Protein AF-A0A1B7W3S8-F1 (afdb_monomer_lite)

Structure (mmCIF, N/CA/C/O backbone):
data_AF-A0A1B7W3S8-F1
#
_entry.id   AF-A0A1B7W3S8-F1
#
loop_
_atom_site.group_PDB
_atom_site.id
_atom_site.type_symbol
_atom_site.label_atom_id
_atom_site.label_alt_id
_atom_site.label_comp_id
_atom_site.label_asym_id
_atom_site.label_entity_id
_atom_site.label_seq_id
_atom_site.pdbx_PDB_ins_code
_atom_site.Cartn_x
_atom_site.Cartn_y
_atom_site.Cartn_z
_atom_site.occupancy
_atom_site.B_iso_or_equiv
_atom_site.auth_seq_id
_atom_site.auth_comp_id
_atom_site.auth_asym_id
_atom_site.auth_atom_id
_atom_site.pdbx_PDB_model_num
ATOM 1 N N . SER A 1 1 ? -14.081 -6.835 17.706 1.00 67.56 1 SER A N 1
ATOM 2 C CA . SER A 1 1 ? -14.826 -6.064 16.689 1.00 67.56 1 SER A CA 1
ATOM 3 C C . SER A 1 1 ? -14.490 -4.587 16.829 1.00 67.56 1 SER A C 1
ATOM 5 O O . SER A 1 1 ? -14.473 -4.108 17.957 1.00 67.56 1 SER A O 1
ATOM 7 N N . ILE A 1 2 ? -14.240 -3.865 15.727 1.00 77.44 2 ILE A N 1
ATOM 8 C CA . ILE A 1 2 ? -13.979 -2.405 15.744 1.00 77.44 2 ILE A CA 1
ATOM 9 C C . ILE A 1 2 ? -15.196 -1.626 16.268 1.00 77.44 2 ILE A C 1
ATOM 11 O O . ILE A 1 2 ? -15.044 -0.571 16.867 1.00 77.44 2 ILE A O 1
ATOM 15 N N . THR A 1 3 ? -16.397 -2.198 16.156 1.00 80.88 3 THR A N 1
ATOM 16 C CA . THR A 1 3 ? -17.640 -1.613 16.683 1.00 80.88 3 THR A CA 1
ATOM 17 C C . THR A 1 3 ? -17.686 -1.497 18.213 1.00 80.88 3 THR A 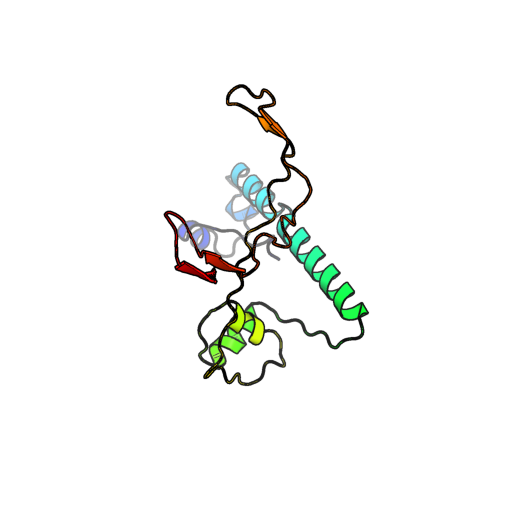C 1
ATOM 19 O O . THR A 1 3 ? -18.636 -0.930 18.740 1.00 80.88 3 THR A O 1
ATOM 22 N N . ASN A 1 4 ? -16.696 -2.041 18.933 1.00 83.75 4 ASN A N 1
ATOM 23 C CA . ASN A 1 4 ? -16.564 -1.939 20.392 1.00 83.75 4 ASN A CA 1
ATOM 24 C C . ASN A 1 4 ? -15.326 -1.128 20.823 1.00 83.75 4 ASN A C 1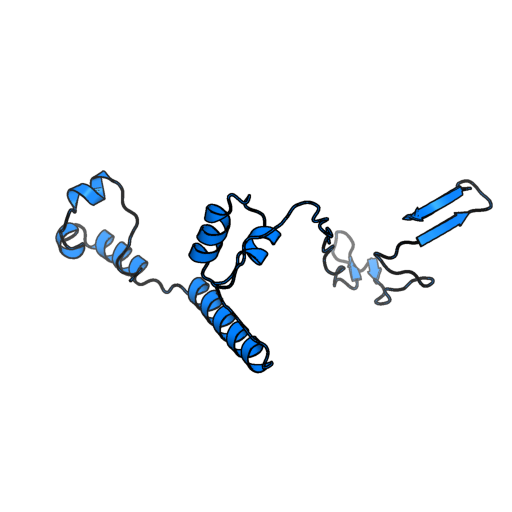
ATOM 26 O O . ASN A 1 4 ? -14.871 -1.232 21.959 1.00 83.75 4 ASN A O 1
ATOM 30 N N . LEU A 1 5 ? -14.735 -0.362 19.904 1.00 86.19 5 LEU A N 1
ATOM 31 C CA . LEU A 1 5 ? -13.566 0.471 20.162 1.00 86.19 5 LEU A CA 1
ATOM 32 C C . LEU A 1 5 ? -13.909 1.926 19.844 1.00 86.19 5 LEU A C 1
ATOM 34 O O . LEU A 1 5 ? -14.531 2.225 18.828 1.00 86.19 5 LEU A O 1
ATOM 38 N N . THR A 1 6 ? -13.488 2.840 20.712 1.00 87.25 6 THR A N 1
ATOM 39 C CA . THR A 1 6 ? -13.609 4.282 20.491 1.00 87.25 6 THR A CA 1
ATOM 40 C C . THR A 1 6 ? -12.403 4.986 21.085 1.00 87.25 6 THR A C 1
ATOM 42 O O . THR A 1 6 ? -11.814 4.516 22.057 1.00 87.25 6 THR A O 1
ATOM 45 N N . LEU A 1 7 ? -12.052 6.138 20.520 1.00 89.19 7 LEU A N 1
ATOM 46 C CA . LEU A 1 7 ? -11.098 7.039 21.149 1.00 89.19 7 LEU A CA 1
ATOM 47 C C . LEU A 1 7 ? -11.759 7.706 22.357 1.00 89.19 7 LEU A C 1
ATOM 49 O O . LEU A 1 7 ? -12.943 8.053 22.327 1.00 89.19 7 LEU A O 1
ATOM 53 N N . SER A 1 8 ? -10.987 7.892 23.420 1.00 91.75 8 SER A N 1
ATOM 54 C CA . SER A 1 8 ? -11.430 8.588 24.623 1.00 91.75 8 SER A CA 1
ATOM 55 C C . SER A 1 8 ? -10.268 9.323 25.269 1.00 91.75 8 SER A C 1
ATOM 57 O O . SER A 1 8 ? -9.129 8.869 25.192 1.00 91.75 8 SER A O 1
ATOM 59 N N . CYS A 1 9 ? -10.572 10.423 25.957 1.00 95.12 9 CYS A N 1
ATOM 60 C CA . CYS A 1 9 ? -9.602 11.088 26.815 1.00 95.12 9 CYS A CA 1
ATOM 61 C C . CYS A 1 9 ? -9.183 10.165 27.973 1.00 95.12 9 CYS A C 1
ATOM 63 O O . CYS A 1 9 ? -10.005 9.380 28.447 1.00 95.12 9 CYS A O 1
ATOM 65 N N . GLU A 1 10 ? -7.954 10.294 28.477 1.00 96.56 10 GLU A N 1
ATOM 66 C CA . GLU A 1 10 ? -7.458 9.478 29.598 1.00 96.56 10 GLU A CA 1
ATOM 67 C C . GLU A 1 10 ? -8.406 9.540 30.807 1.00 96.56 10 GLU A C 1
ATOM 69 O O . GLU A 1 10 ? -8.926 8.521 31.254 1.00 96.56 10 GLU A O 1
ATOM 74 N N . LYS A 1 11 ? -8.756 10.756 31.251 1.00 96.81 11 LYS A N 1
ATOM 75 C CA . LYS A 1 11 ? -9.692 10.989 32.367 1.00 96.81 11 LYS A CA 1
ATOM 76 C C . LYS A 1 11 ? -11.037 10.281 32.163 1.00 96.81 11 LYS A C 1
ATOM 78 O O . LYS A 1 11 ? -11.647 9.820 33.123 1.00 96.81 11 LYS A O 1
ATOM 83 N N . CYS A 1 12 ? -11.516 10.228 30.923 1.00 93.50 12 CYS A N 1
ATOM 84 C CA . CYS A 1 12 ? -12.787 9.629 30.538 1.00 93.50 12 CYS A CA 1
ATOM 85 C C . CYS A 1 12 ? -12.702 8.101 30.618 1.00 93.50 12 CYS A C 1
ATOM 87 O O . CYS A 1 12 ? -13.594 7.467 31.180 1.00 93.50 12 CYS A O 1
ATOM 89 N N . ASN A 1 13 ? -11.615 7.534 30.086 1.00 94.56 13 ASN A N 1
ATOM 90 C CA . ASN A 1 13 ? -11.356 6.101 30.092 1.00 94.56 13 ASN A CA 1
ATOM 91 C C . ASN A 1 13 ? -11.219 5.573 31.525 1.00 94.56 13 ASN A C 1
ATOM 93 O O . ASN A 1 13 ? -11.895 4.618 31.900 1.00 94.56 13 ASN A O 1
ATOM 97 N N . THR A 1 14 ? -10.436 6.264 32.360 1.00 95.44 14 THR A N 1
ATOM 98 C CA . THR A 1 14 ? -10.232 5.902 33.768 1.00 95.44 14 THR A CA 1
ATOM 99 C C . THR A 1 14 ? -11.524 6.014 34.579 1.00 95.44 14 THR A C 1
ATOM 101 O O . THR A 1 14 ? -11.849 5.110 35.342 1.00 95.44 14 THR A O 1
ATOM 104 N N . LYS A 1 15 ? -12.320 7.080 34.386 1.00 94.19 15 LYS A N 1
ATOM 105 C CA . LYS A 1 15 ? -13.613 7.251 35.081 1.00 94.19 15 LYS A CA 1
ATOM 106 C C . LYS A 1 15 ? -14.664 6.218 34.675 1.00 94.19 15 LYS A C 1
ATOM 108 O O . LYS A 1 15 ? -15.462 5.808 35.517 1.00 94.19 15 LYS A O 1
ATOM 113 N N . LYS A 1 16 ? -14.702 5.831 33.396 1.00 94.81 16 LYS A N 1
ATOM 114 C CA . LYS A 1 16 ? -15.581 4.757 32.919 1.00 94.81 16 LYS A CA 1
ATOM 115 C C . LYS A 1 16 ? -15.150 3.418 33.517 1.00 94.81 16 LYS A C 1
ATOM 117 O O . LYS A 1 16 ? -15.999 2.650 33.970 1.00 94.81 16 LYS A O 1
ATOM 122 N N . GLY A 1 17 ? -13.844 3.146 33.506 1.00 93.62 17 GLY A N 1
ATOM 123 C CA . GLY A 1 17 ? -13.282 1.866 33.914 1.00 93.62 17 GLY A CA 1
ATOM 124 C C . GLY A 1 17 ? -13.925 0.712 33.140 1.00 93.62 17 GLY A C 1
ATOM 125 O O . GLY A 1 17 ? -14.110 0.772 31.919 1.00 93.62 17 GLY A O 1
ATOM 126 N N . THR A 1 18 ? -14.331 -0.321 33.871 1.00 93.56 18 THR A N 1
ATOM 127 C CA . THR A 1 18 ? -14.954 -1.538 33.330 1.00 93.56 18 THR A CA 1
ATOM 128 C C . THR A 1 18 ? -16.462 -1.421 33.093 1.00 93.56 18 THR A C 1
ATOM 130 O O . THR A 1 18 ? -17.061 -2.358 32.575 1.00 93.56 18 THR A O 1
ATOM 133 N N . LYS A 1 19 ? -17.092 -0.285 33.427 1.00 93.31 19 LYS A N 1
ATOM 134 C CA . LYS A 1 19 ? -18.544 -0.098 33.261 1.00 93.31 19 LYS A CA 1
ATOM 135 C C . LYS A 1 19 ? -18.945 -0.084 31.789 1.00 93.31 19 LYS A C 1
ATOM 137 O O . LYS A 1 19 ? -18.190 0.420 30.950 1.00 93.31 19 LYS A O 1
ATOM 142 N N . ASP A 1 20 ? -20.146 -0.567 31.482 1.00 91.69 20 ASP A N 1
ATOM 143 C CA . ASP A 1 20 ? -20.723 -0.428 30.145 1.00 91.69 20 ASP A CA 1
ATOM 144 C C . ASP A 1 20 ? -20.948 1.055 29.799 1.00 91.69 20 ASP A C 1
ATOM 146 O O . ASP A 1 20 ? -21.175 1.897 30.673 1.00 91.69 20 ASP A O 1
ATOM 150 N N . ILE A 1 21 ? -20.864 1.402 28.512 1.00 91.38 21 ILE A N 1
ATOM 151 C CA . ILE A 1 21 ? -21.032 2.792 28.068 1.00 91.38 21 ILE A CA 1
ATOM 152 C C . ILE A 1 21 ? -22.451 3.315 28.331 1.00 91.38 21 ILE A C 1
ATOM 154 O O . ILE A 1 21 ? -22.608 4.499 28.633 1.00 91.38 21 ILE A O 1
ATOM 158 N N . LYS A 1 22 ? -23.470 2.445 28.268 1.00 92.19 22 LYS A N 1
ATOM 159 C CA . LYS A 1 22 ? -24.866 2.795 28.560 1.00 92.19 22 LYS A CA 1
ATOM 160 C C . LYS A 1 22 ? -25.055 3.118 30.037 1.00 92.19 22 LYS A C 1
ATOM 162 O O . LYS A 1 22 ? -25.744 4.081 30.362 1.00 92.19 22 LYS A O 1
ATOM 167 N N . ASP A 1 23 ? -24.384 2.373 30.913 1.00 93.44 23 ASP A N 1
ATOM 168 C CA . ASP A 1 23 ? -24.417 2.616 32.356 1.00 93.44 23 ASP A CA 1
ATOM 169 C C . ASP A 1 23 ? -23.626 3.872 32.731 1.00 93.44 23 ASP A C 1
ATOM 171 O O . ASP A 1 23 ? -24.074 4.684 33.543 1.00 93.44 23 ASP A O 1
ATOM 175 N N . PHE A 1 24 ? -22.465 4.076 32.103 1.00 93.38 24 PHE A N 1
ATOM 176 C CA . PHE A 1 24 ? -21.613 5.237 32.350 1.00 93.38 24 PHE A CA 1
ATOM 177 C C . PHE A 1 24 ? -22.262 6.558 31.907 1.00 93.38 24 PHE A C 1
ATOM 179 O O . PHE A 1 24 ? -22.135 7.566 32.602 1.00 93.38 24 PHE A O 1
ATOM 186 N N . LEU A 1 25 ? -22.984 6.557 30.781 1.00 93.31 25 LEU A N 1
ATOM 187 C CA . LEU A 1 25 ? -23.649 7.739 30.217 1.00 93.31 25 LEU A CA 1
ATOM 188 C C . LEU A 1 25 ? -25.162 7.771 30.467 1.00 93.31 25 LEU A C 1
ATOM 190 O O . LEU A 1 25 ? -25.879 8.502 29.789 1.00 93.31 25 LEU A O 1
ATOM 194 N N . LYS A 1 26 ? -25.666 7.052 31.476 1.00 92.75 26 LYS A N 1
ATOM 195 C CA . LYS A 1 26 ? -27.103 7.017 31.807 1.00 92.75 26 LYS A CA 1
ATOM 196 C C . LYS A 1 26 ? -27.721 8.408 32.030 1.00 92.75 26 LYS A C 1
ATOM 198 O O . LYS A 1 26 ? -28.900 8.607 31.764 1.00 92.75 26 LYS A O 1
ATOM 203 N N . LYS A 1 27 ? -26.922 9.368 32.513 1.00 92.25 27 LYS A N 1
ATOM 204 C CA . LYS A 1 27 ? -27.332 10.763 32.761 1.00 92.25 27 LYS A CA 1
ATOM 205 C C . LYS A 1 27 ? -27.147 11.698 31.554 1.00 92.25 27 LYS A C 1
ATOM 207 O O . LYS A 1 27 ? -27.561 12.847 31.629 1.00 92.25 27 LYS A O 1
ATOM 212 N N . ASP A 1 28 ? -26.528 11.229 30.470 1.00 91.75 28 ASP A N 1
ATOM 213 C CA . ASP A 1 28 ? -26.270 12.001 29.245 1.00 91.75 28 ASP A CA 1
ATOM 214 C C . ASP A 1 28 ? -26.609 11.156 27.995 1.00 91.75 28 ASP A C 1
ATOM 216 O O . ASP A 1 28 ? -25.720 10.652 27.292 1.00 91.75 28 ASP A O 1
ATOM 220 N N . PRO A 1 29 ? -27.913 10.956 27.720 1.00 92.38 29 PRO A N 1
ATOM 221 C CA . PRO A 1 29 ? -28.374 10.092 26.635 1.00 92.38 29 PRO A CA 1
ATOM 222 C C . PRO A 1 29 ? -27.997 10.626 25.245 1.00 92.38 29 PRO A C 1
ATOM 224 O O . PRO A 1 29 ? -27.728 9.837 24.341 1.00 92.38 29 PRO A O 1
ATOM 227 N N . SER A 1 30 ? -27.895 11.951 25.079 1.00 94.06 30 SER A N 1
ATOM 228 C CA . SER A 1 30 ? -27.492 12.574 23.809 1.00 94.06 30 SER A CA 1
ATOM 229 C C . SER A 1 30 ? -26.072 12.163 23.407 1.00 94.06 30 SER A C 1
ATOM 231 O O . SER A 1 30 ? -25.801 11.827 22.250 1.00 94.06 30 SER A O 1
ATOM 233 N N . LYS A 1 31 ? -25.143 12.145 24.370 1.00 91.50 31 LYS A N 1
ATOM 234 C C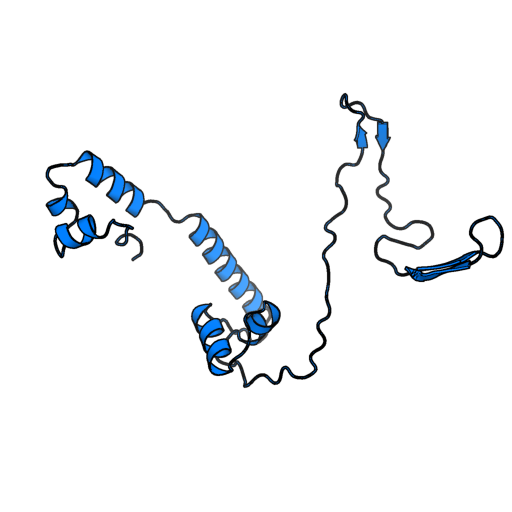A . LYS A 1 31 ? -23.762 11.718 24.131 1.00 91.50 31 LYS A CA 1
ATOM 235 C C . LYS A 1 31 ? -23.658 10.221 23.859 1.00 91.50 31 LYS A C 1
ATOM 237 O O . LYS A 1 31 ? -22.905 9.820 22.970 1.00 91.50 31 LYS A O 1
ATOM 242 N N . LEU A 1 32 ? -24.427 9.411 24.587 1.00 92.50 32 LEU A N 1
ATOM 243 C CA . LEU A 1 32 ? -24.506 7.966 24.371 1.00 92.50 32 LEU A CA 1
ATOM 244 C C . LEU A 1 32 ? -24.959 7.640 22.942 1.00 92.50 32 LEU A C 1
ATOM 246 O O . LEU A 1 32 ? -24.317 6.840 22.262 1.00 92.50 32 LEU A O 1
ATOM 250 N N . GLU A 1 33 ? -26.017 8.294 22.460 1.00 92.81 33 GLU A N 1
ATOM 251 C CA . GLU A 1 33 ? -26.546 8.072 21.114 1.00 92.81 33 GLU A CA 1
ATOM 252 C C . GLU A 1 33 ? -25.509 8.397 20.030 1.00 92.81 33 GLU A C 1
ATOM 254 O O . GLU A 1 33 ? -25.287 7.593 19.121 1.00 92.81 33 GLU A O 1
ATOM 259 N N . LYS A 1 34 ? -24.803 9.530 20.154 1.00 92.06 34 LYS A N 1
ATOM 260 C CA . LYS A 1 34 ? -23.740 9.925 19.213 1.00 92.06 34 LYS A CA 1
ATOM 261 C C . LYS A 1 34 ? -22.625 8.883 19.130 1.00 92.06 34 LYS A C 1
ATOM 263 O O . LYS A 1 34 ? -22.224 8.510 18.027 1.00 92.06 34 LYS A O 1
ATOM 268 N N . ILE A 1 35 ? -22.156 8.384 20.276 1.00 90.56 35 ILE A N 1
ATOM 269 C CA . ILE A 1 35 ? -21.092 7.370 20.341 1.00 90.56 35 ILE A CA 1
ATOM 270 C C . ILE A 1 35 ? -21.566 6.057 19.710 1.00 90.56 35 ILE A C 1
ATOM 272 O O . ILE A 1 35 ? -20.858 5.480 18.886 1.00 90.56 35 ILE A O 1
ATOM 276 N N . LEU A 1 36 ? -22.779 5.602 20.036 1.00 90.06 36 LEU A N 1
ATOM 277 C CA . LEU A 1 36 ? -23.335 4.372 19.466 1.00 90.06 36 LEU A CA 1
ATOM 278 C C . LEU A 1 36 ? -23.555 4.487 17.953 1.00 90.06 36 LEU A C 1
ATOM 280 O O . LEU A 1 36 ? -23.293 3.533 17.219 1.00 90.06 36 LEU A O 1
ATOM 284 N N . LYS A 1 37 ? -23.997 5.653 17.468 1.00 89.94 37 LYS A N 1
ATOM 285 C CA . LYS A 1 37 ? -24.158 5.926 16.036 1.00 89.94 37 LYS A CA 1
ATOM 286 C C . LYS A 1 37 ? -22.815 5.904 15.308 1.00 89.94 37 LYS A C 1
ATOM 288 O O . LYS A 1 37 ? -22.721 5.323 14.230 1.00 89.94 37 LYS A O 1
ATOM 293 N N . GLN A 1 38 ? -21.771 6.479 15.905 1.00 87.88 38 GLN A N 1
ATOM 294 C CA . GLN A 1 38 ? -20.415 6.427 15.359 1.00 87.88 38 GLN A CA 1
ATOM 295 C C . GLN A 1 38 ? -19.866 4.994 15.334 1.00 87.88 38 GLN A C 1
ATOM 297 O O . GLN A 1 38 ? -19.327 4.575 14.314 1.00 87.88 38 GLN A O 1
ATOM 302 N N . ALA A 1 39 ? -20.051 4.227 16.410 1.00 88.00 39 ALA A N 1
ATOM 303 C CA . ALA A 1 39 ? -19.589 2.841 16.513 1.00 88.00 39 ALA A CA 1
ATOM 304 C C . ALA A 1 39 ? -20.261 1.899 15.496 1.00 88.00 39 ALA A C 1
ATOM 306 O O . ALA A 1 39 ? -19.655 0.923 15.056 1.00 88.00 39 ALA A O 1
ATOM 307 N N . LYS A 1 40 ? -21.507 2.199 15.108 1.00 86.62 40 LYS A N 1
ATOM 308 C CA . LYS A 1 40 ? -22.267 1.468 14.082 1.00 86.62 40 LYS A CA 1
ATOM 309 C C . LYS A 1 40 ? -22.052 1.996 12.662 1.00 86.62 40 LYS A C 1
ATOM 311 O O . LYS A 1 40 ? -22.653 1.461 11.731 1.00 86.62 40 LYS A O 1
ATOM 316 N N . ARG A 1 41 ? -21.245 3.046 12.471 1.00 87.12 41 ARG A N 1
ATOM 317 C CA . ARG A 1 41 ? -21.018 3.610 11.139 1.00 87.12 41 ARG A CA 1
ATOM 318 C C . ARG A 1 41 ? -20.338 2.554 10.256 1.00 87.12 41 ARG A C 1
ATOM 320 O O . ARG A 1 41 ? -19.305 2.013 10.654 1.00 87.12 41 ARG A O 1
ATOM 327 N N . PRO A 1 42 ? -20.883 2.258 9.065 1.00 85.75 42 PRO A N 1
ATOM 328 C CA . PRO A 1 42 ? -20.277 1.288 8.167 1.00 85.75 42 PRO A CA 1
ATOM 329 C C . PRO A 1 42 ? -18.906 1.778 7.693 1.00 85.75 42 PRO A C 1
ATOM 331 O O . PRO A 1 42 ? -18.727 2.948 7.352 1.00 85.75 42 PRO A O 1
ATOM 334 N N . LEU A 1 43 ? -17.943 0.860 7.642 1.00 87.00 43 LEU A N 1
ATOM 335 C CA . LEU A 1 43 ? -16.589 1.112 7.149 1.00 87.00 43 LEU A CA 1
ATOM 336 C C . LEU A 1 43 ? -16.534 0.862 5.635 1.00 87.00 43 LEU A C 1
ATOM 338 O O . LEU A 1 43 ? -15.879 -0.075 5.179 1.00 87.00 43 LEU A O 1
ATOM 342 N N . ALA A 1 44 ? -17.272 1.668 4.867 1.00 87.81 44 ALA A N 1
ATOM 343 C CA . ALA A 1 44 ? -17.427 1.488 3.421 1.00 87.81 44 ALA A CA 1
ATOM 344 C C . ALA A 1 44 ? -16.076 1.476 2.684 1.00 87.81 44 ALA A C 1
ATOM 346 O O . ALA A 1 44 ? -15.829 0.581 1.880 1.00 87.81 44 ALA A O 1
ATOM 347 N N . ASP A 1 45 ? -15.168 2.389 3.034 1.00 88.25 45 ASP A N 1
ATOM 348 C CA . ASP A 1 45 ? -13.841 2.469 2.412 1.00 88.25 45 ASP A CA 1
ATOM 349 C C . ASP A 1 45 ? -13.005 1.210 2.687 1.00 88.25 45 ASP A C 1
ATOM 351 O O . ASP A 1 45 ? -12.402 0.634 1.781 1.00 88.25 45 ASP A O 1
ATOM 355 N N . ALA A 1 46 ? -13.023 0.710 3.928 1.00 88.00 46 ALA A N 1
ATOM 356 C CA . ALA A 1 46 ? -12.335 -0.532 4.276 1.00 88.00 46 ALA A CA 1
ATOM 357 C C . ALA A 1 46 ? -12.952 -1.738 3.551 1.00 88.00 46 ALA A C 1
ATOM 359 O O . ALA A 1 46 ? -12.230 -2.635 3.115 1.00 88.00 46 ALA A O 1
ATOM 360 N N . ALA A 1 47 ? -14.278 -1.765 3.388 1.00 89.38 47 ALA A N 1
ATOM 361 C CA . ALA A 1 47 ? -14.959 -2.791 2.607 1.00 89.38 47 ALA A CA 1
ATOM 362 C C . ALA A 1 47 ? -14.562 -2.728 1.120 1.00 89.38 47 ALA A C 1
ATOM 364 O O . ALA A 1 47 ? -14.285 -3.771 0.529 1.00 89.38 47 ALA A O 1
ATOM 365 N N . ALA A 1 48 ? -14.444 -1.537 0.527 1.00 92.69 48 ALA A N 1
ATOM 366 C CA . ALA A 1 48 ? -13.976 -1.359 -0.849 1.00 92.69 48 ALA A CA 1
ATOM 367 C C . ALA A 1 48 ? -12.535 -1.876 -1.042 1.00 92.69 48 ALA A C 1
ATOM 369 O O . ALA A 1 48 ? -12.246 -2.626 -1.976 1.00 92.69 48 ALA A O 1
ATOM 370 N N . VAL A 1 49 ? -11.626 -1.573 -0.112 1.00 91.75 49 VAL A N 1
ATOM 371 C CA . VAL A 1 49 ? -10.248 -2.097 -0.159 1.00 91.75 49 VAL A CA 1
ATOM 372 C C . VAL A 1 49 ? -10.218 -3.620 0.034 1.00 91.75 49 VAL A C 1
ATOM 374 O O . VAL A 1 49 ? -9.519 -4.338 -0.678 1.00 91.75 49 VAL A O 1
ATOM 377 N N . ASN A 1 50 ? -11.010 -4.157 0.963 1.00 91.00 50 ASN A N 1
ATOM 378 C CA . ASN A 1 50 ? -11.038 -5.599 1.221 1.00 91.00 50 ASN A CA 1
ATOM 379 C C . ASN A 1 50 ? -11.658 -6.399 0.067 1.00 91.00 50 ASN A C 1
ATOM 381 O O . ASN A 1 50 ? -11.181 -7.494 -0.250 1.00 91.00 50 ASN A O 1
ATOM 385 N N . THR A 1 51 ? -12.695 -5.863 -0.577 1.00 93.19 51 THR A N 1
ATOM 386 C CA . THR A 1 51 ? -13.335 -6.488 -1.745 1.00 93.19 51 THR A CA 1
ATOM 387 C C . THR A 1 51 ? -12.401 -6.486 -2.948 1.00 93.19 51 THR A C 1
ATOM 389 O O . THR A 1 51 ? -12.206 -7.541 -3.550 1.00 93.19 51 THR A O 1
ATOM 392 N N . THR A 1 52 ? -11.734 -5.365 -3.241 1.00 94.94 52 THR A N 1
ATOM 393 C CA . THR A 1 52 ? -10.730 -5.295 -4.318 1.00 94.94 52 THR A CA 1
ATOM 394 C C . THR A 1 52 ? -9.550 -6.234 -4.062 1.00 94.94 52 THR A C 1
ATOM 396 O O . THR A 1 52 ? -9.173 -6.984 -4.961 1.00 94.94 52 THR A O 1
ATOM 399 N N . ARG A 1 53 ? -9.030 -6.305 -2.826 1.00 93.50 53 ARG A N 1
ATOM 400 C CA . ARG A 1 53 ? -7.981 -7.269 -2.437 1.00 93.50 53 ARG A CA 1
ATOM 401 C C . ARG A 1 53 ? -8.403 -8.719 -2.687 1.00 93.50 53 ARG A C 1
ATOM 403 O O . ARG A 1 53 ? -7.623 -9.511 -3.210 1.00 93.50 53 ARG A O 1
ATOM 410 N N . THR A 1 54 ? -9.634 -9.068 -2.317 1.00 94.88 54 THR A N 1
ATOM 411 C CA . THR A 1 54 ? -10.169 -10.427 -2.490 1.00 94.88 54 THR A CA 1
ATOM 412 C C . THR A 1 54 ? -10.358 -10.769 -3.967 1.00 94.88 54 THR A C 1
ATOM 414 O O . THR A 1 54 ? -9.985 -11.860 -4.399 1.00 94.88 54 THR A O 1
ATOM 417 N N . ALA A 1 55 ? -10.888 -9.830 -4.756 1.00 97.06 55 ALA A N 1
ATOM 418 C CA . ALA A 1 55 ? -11.042 -9.993 -6.197 1.00 97.06 55 ALA A CA 1
ATOM 419 C C . ALA A 1 55 ? -9.685 -10.180 -6.891 1.00 97.06 55 ALA A C 1
ATOM 421 O O . ALA A 1 55 ? -9.523 -11.115 -7.672 1.00 97.06 55 ALA A O 1
ATOM 422 N N . LEU A 1 56 ? -8.691 -9.358 -6.546 1.00 96.19 56 LEU A N 1
ATOM 423 C CA . LEU A 1 56 ? -7.332 -9.453 -7.076 1.00 96.19 56 LEU A CA 1
ATOM 424 C C . LEU A 1 56 ? -6.707 -10.817 -6.766 1.00 96.19 56 LEU A C 1
ATOM 426 O O . LEU A 1 56 ? -6.187 -11.468 -7.668 1.00 96.19 56 LEU A O 1
ATOM 430 N N . LEU A 1 57 ? -6.820 -11.297 -5.523 1.00 95.31 57 LEU A N 1
ATOM 431 C CA . LEU A 1 57 ? -6.316 -12.619 -5.149 1.00 95.31 57 LEU A CA 1
ATOM 432 C C . LEU A 1 57 ? -6.979 -13.738 -5.963 1.00 95.31 57 LEU A C 1
ATOM 434 O O . LEU A 1 57 ? -6.299 -14.669 -6.389 1.00 95.31 57 LEU A O 1
ATOM 438 N N . LYS A 1 58 ? -8.295 -13.652 -6.197 1.00 96.75 58 LYS A N 1
ATOM 439 C CA . LYS A 1 58 ? -9.020 -14.630 -7.019 1.00 96.75 58 LYS A CA 1
ATOM 440 C C . LYS A 1 58 ? -8.505 -14.638 -8.460 1.00 96.75 58 LYS A C 1
ATOM 442 O O . LYS A 1 58 ? -8.270 -15.713 -9.002 1.00 96.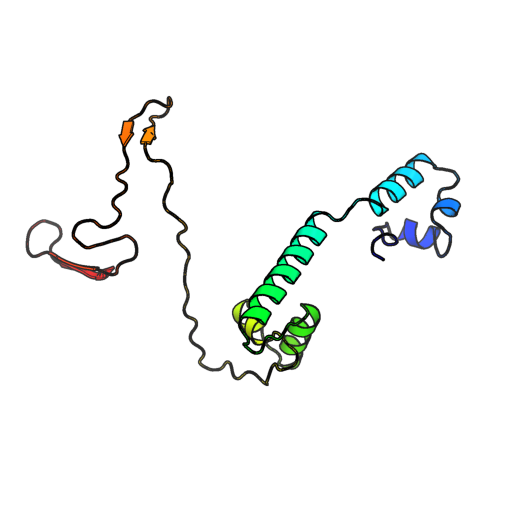75 58 LYS A O 1
ATOM 447 N N . VAL A 1 59 ? -8.305 -13.460 -9.053 1.00 97.94 59 VAL A N 1
ATOM 448 C CA . VAL A 1 59 ? -7.774 -13.320 -10.419 1.00 97.94 59 VAL A CA 1
ATOM 449 C C . VAL A 1 59 ? -6.353 -13.873 -10.515 1.00 97.94 59 VAL A C 1
ATOM 451 O O . VAL A 1 59 ? -6.075 -14.652 -11.419 1.00 97.94 59 VAL A O 1
ATOM 454 N N . LEU A 1 60 ? -5.474 -13.551 -9.561 1.00 96.81 60 LEU A N 1
ATOM 455 C CA . LEU A 1 60 ? -4.107 -14.077 -9.550 1.00 96.81 60 LEU A CA 1
ATOM 456 C C . LEU A 1 60 ? -4.087 -15.601 -9.411 1.00 96.81 60 LEU A C 1
ATOM 458 O O . LEU A 1 60 ? -3.395 -16.272 -10.168 1.00 96.81 60 LEU A O 1
ATOM 462 N N . LYS A 1 61 ? -4.887 -16.171 -8.502 1.00 96.50 61 LYS A N 1
ATOM 463 C CA . LYS A 1 61 ? -4.979 -17.631 -8.341 1.00 96.50 61 LYS A CA 1
ATOM 464 C C . LYS A 1 61 ? -5.494 -18.334 -9.599 1.00 96.50 61 LYS A C 1
ATOM 466 O O . LYS A 1 61 ? -5.067 -19.447 -9.883 1.00 96.50 61 LYS A O 1
ATOM 471 N N . ALA A 1 62 ? -6.376 -17.691 -10.365 1.00 97.44 62 ALA A N 1
ATOM 472 C CA . ALA A 1 62 ? -6.896 -18.248 -11.613 1.00 97.44 62 ALA A CA 1
ATOM 473 C C . ALA A 1 62 ? -5.834 -18.381 -12.721 1.00 97.44 62 ALA A C 1
ATOM 475 O O . ALA A 1 62 ? -6.054 -19.123 -13.671 1.00 97.44 62 ALA A O 1
ATOM 476 N N . THR A 1 63 ? -4.681 -17.713 -12.599 1.00 97.19 63 THR A N 1
ATOM 477 C CA . THR A 1 63 ? -3.565 -17.870 -13.551 1.00 97.19 63 THR A CA 1
ATOM 478 C C . THR A 1 63 ? -2.866 -19.229 -13.448 1.00 97.19 63 THR A C 1
ATOM 480 O O . THR A 1 63 ? -2.096 -19.580 -14.335 1.00 97.19 63 THR A O 1
ATOM 483 N N . GLY A 1 64 ? -3.100 -19.988 -12.369 1.00 96.56 64 GLY A N 1
ATOM 484 C CA . GLY A 1 64 ? -2.415 -21.256 -12.097 1.00 96.56 64 GLY A CA 1
ATOM 485 C C . GLY A 1 64 ? -0.993 -21.102 -11.544 1.00 96.56 64 GLY A C 1
ATOM 486 O O . GLY A 1 64 ? -0.366 -22.101 -11.199 1.00 96.56 64 GLY A O 1
ATOM 487 N N . LEU A 1 65 ? -0.483 -19.873 -11.418 1.00 96.44 65 LEU A N 1
ATOM 488 C CA . LEU A 1 65 ? 0.816 -19.606 -10.806 1.00 96.44 65 LEU A CA 1
ATOM 489 C C . LEU A 1 65 ? 0.744 -19.726 -9.272 1.00 96.44 65 LEU A C 1
ATOM 491 O O . LEU A 1 65 ? -0.307 -19.453 -8.683 1.00 96.44 65 LEU A O 1
ATOM 495 N N . PRO A 1 66 ? 1.851 -20.085 -8.594 1.00 94.62 66 PRO A N 1
ATOM 496 C CA . PRO A 1 66 ? 1.935 -19.999 -7.141 1.00 94.62 66 PRO A CA 1
ATOM 497 C C . PRO A 1 66 ? 1.717 -18.555 -6.673 1.00 94.62 66 PRO A C 1
ATOM 499 O O . PRO A 1 66 ? 2.433 -17.643 -7.083 1.00 94.62 66 PRO A O 1
ATOM 502 N N . VAL A 1 67 ? 0.722 -18.346 -5.810 1.00 95.00 67 VAL A N 1
ATOM 503 C CA . VAL A 1 67 ? 0.396 -17.030 -5.247 1.00 95.00 67 VAL A CA 1
ATOM 504 C C . VAL A 1 67 ? 0.475 -17.101 -3.734 1.00 95.00 67 VAL A C 1
ATOM 506 O O . VAL A 1 67 ? -0.283 -17.835 -3.098 1.00 95.00 67 VAL A O 1
ATOM 509 N N . GLU A 1 68 ? 1.340 -16.274 -3.164 1.00 93.88 68 GLU A N 1
ATOM 510 C CA . GLU A 1 68 ? 1.442 -16.063 -1.727 1.00 93.88 68 GLU A CA 1
ATOM 511 C C . GLU A 1 68 ? 0.894 -14.680 -1.350 1.00 93.88 68 GLU A C 1
ATOM 513 O O . GLU A 1 68 ? 0.952 -13.723 -2.122 1.00 93.88 68 GLU A O 1
ATOM 518 N N . THR A 1 69 ? 0.340 -14.568 -0.144 1.00 93.62 69 THR A N 1
ATOM 519 C CA . THR A 1 69 ? -0.110 -13.293 0.420 1.00 93.62 69 THR A CA 1
ATOM 520 C C . THR A 1 69 ? 0.480 -13.091 1.805 1.00 93.62 69 THR A C 1
ATOM 522 O O . THR A 1 69 ? 0.481 -14.022 2.604 1.00 93.62 69 THR A O 1
ATOM 525 N N . GLY A 1 70 ? 0.888 -11.864 2.126 1.00 91.88 70 GLY A N 1
ATOM 526 C CA . GLY A 1 70 ? 1.326 -11.470 3.465 1.00 91.88 70 GLY A CA 1
ATOM 527 C C . GLY A 1 70 ? 0.408 -10.425 4.098 1.00 91.88 70 GLY A C 1
ATOM 528 O O . GLY A 1 70 ? -0.321 -9.707 3.409 1.00 91.88 70 GLY A O 1
ATOM 529 N N . SER A 1 71 ? 0.448 -10.321 5.427 1.00 92.88 71 SER A N 1
ATOM 530 C CA . SER A 1 71 ? -0.096 -9.156 6.131 1.00 92.88 71 SER A CA 1
ATOM 531 C C . SER A 1 71 ? 0.962 -8.053 6.209 1.00 92.88 71 SER A C 1
ATOM 533 O O . SER A 1 71 ? 2.155 -8.343 6.242 1.00 92.88 71 SER A O 1
ATOM 535 N N . GLY A 1 72 ? 0.546 -6.788 6.325 1.00 93.19 72 GLY A N 1
ATOM 536 C CA . GLY A 1 72 ? 1.503 -5.692 6.540 1.00 93.19 72 GLY A CA 1
ATOM 537 C C . GLY A 1 72 ? 2.311 -5.844 7.838 1.00 93.19 72 GLY A C 1
ATOM 538 O O . GLY A 1 72 ? 3.451 -5.391 7.915 1.00 93.19 72 GLY A O 1
ATOM 539 N N . GLY A 1 73 ? 1.747 -6.526 8.843 1.00 95.75 73 GLY A N 1
ATOM 540 C CA . GLY A 1 73 ? 2.463 -6.894 10.065 1.00 95.75 73 GLY A CA 1
ATOM 541 C C . GLY A 1 73 ? 3.575 -7.910 9.807 1.00 95.75 73 GLY A C 1
ATOM 542 O O . GLY A 1 73 ? 4.682 -7.716 10.296 1.00 95.75 73 GLY A O 1
ATOM 543 N N . LEU A 1 74 ? 3.307 -8.932 8.988 1.00 96.81 74 LEU A N 1
ATOM 544 C CA . LEU A 1 74 ? 4.304 -9.927 8.587 1.00 96.81 74 LEU A CA 1
ATOM 545 C C . LEU A 1 74 ? 5.420 -9.292 7.750 1.00 96.81 74 LEU A C 1
ATOM 547 O O . LEU A 1 74 ? 6.588 -9.504 8.043 1.00 96.81 74 LEU A O 1
ATOM 551 N N . THR A 1 75 ? 5.078 -8.430 6.789 1.00 97.00 75 THR A N 1
ATOM 552 C CA . THR A 1 75 ? 6.078 -7.681 6.012 1.00 97.00 75 THR A CA 1
ATOM 553 C C . THR A 1 75 ? 6.980 -6.842 6.915 1.00 97.00 75 THR A C 1
ATOM 555 O O . THR A 1 75 ? 8.201 -6.859 6.771 1.00 97.00 75 THR A O 1
ATOM 558 N N . LYS A 1 76 ? 6.392 -6.135 7.892 1.00 97.50 76 LYS A N 1
ATOM 559 C CA . LYS A 1 76 ? 7.162 -5.371 8.880 1.00 97.50 76 LYS A CA 1
ATOM 560 C C . LYS A 1 76 ? 8.070 -6.284 9.706 1.00 97.50 76 LYS A C 1
ATOM 562 O O . LYS A 1 76 ? 9.218 -5.916 9.920 1.00 97.50 76 LYS A O 1
ATOM 567 N N . PHE A 1 77 ? 7.558 -7.425 10.165 1.00 97.31 77 PHE A N 1
ATOM 568 C CA . PHE A 1 77 ? 8.317 -8.406 10.938 1.00 97.31 77 PHE A CA 1
ATOM 569 C C . PHE A 1 77 ? 9.522 -8.924 10.142 1.00 97.31 77 PHE A C 1
ATOM 571 O O . PHE A 1 77 ? 10.649 -8.718 10.576 1.00 97.31 77 PHE A O 1
ATOM 578 N N . ASN A 1 78 ? 9.306 -9.448 8.932 1.00 97.25 78 ASN A N 1
ATOM 579 C CA . ASN A 1 78 ? 10.368 -9.951 8.054 1.00 97.25 78 ASN A CA 1
ATOM 580 C C . ASN A 1 78 ? 11.456 -8.902 7.790 1.00 97.25 78 ASN A C 1
ATOM 582 O O . ASN A 1 78 ? 12.645 -9.208 7.816 1.00 97.25 78 ASN A O 1
ATOM 586 N N . ARG A 1 79 ? 11.052 -7.647 7.557 1.00 97.62 79 ARG A N 1
ATOM 587 C CA . ARG A 1 79 ? 11.980 -6.534 7.340 1.00 97.62 79 ARG A CA 1
ATOM 588 C C . ARG A 1 79 ? 12.803 -6.217 8.592 1.00 97.62 79 ARG A C 1
ATOM 590 O O . ARG A 1 79 ? 14.004 -5.973 8.492 1.00 97.62 79 ARG A O 1
ATOM 597 N N . SER A 1 80 ? 12.152 -6.187 9.755 1.00 97.06 80 SER A N 1
ATOM 598 C CA . SER A 1 80 ? 12.784 -5.887 11.042 1.00 97.06 80 SER A CA 1
ATOM 599 C C . SER A 1 80 ? 13.759 -6.977 11.483 1.00 97.06 80 SER A C 1
ATOM 601 O O . SER A 1 80 ? 14.860 -6.633 11.896 1.00 97.06 80 SER A O 1
ATOM 603 N N . GLU A 1 81 ? 13.411 -8.254 11.322 1.00 97.19 81 GLU A N 1
ATOM 604 C CA . GLU A 1 81 ? 14.300 -9.386 11.637 1.00 97.19 81 GLU A CA 1
ATOM 605 C C . GLU A 1 81 ? 15.611 -9.340 10.836 1.00 97.19 81 GLU A C 1
ATOM 607 O O . GLU A 1 81 ? 16.665 -9.746 11.317 1.00 97.19 81 GLU A O 1
ATOM 612 N N . GLN A 1 82 ? 15.567 -8.793 9.619 1.00 96.50 82 GLN A N 1
ATOM 613 C CA . GLN A 1 82 ? 16.730 -8.661 8.740 1.00 96.50 82 GLN A CA 1
ATOM 614 C C . GLN A 1 82 ? 17.440 -7.298 8.851 1.00 96.50 82 GLN A C 1
ATOM 616 O O . GLN A 1 82 ? 18.371 -7.035 8.093 1.00 96.50 82 GLN A O 1
ATOM 621 N N . ASN A 1 83 ? 17.020 -6.423 9.775 1.00 96.31 83 ASN A N 1
ATOM 622 C CA . ASN A 1 83 ? 17.546 -5.060 9.946 1.00 96.31 83 ASN A CA 1
ATOM 623 C C . ASN A 1 83 ? 17.533 -4.213 8.656 1.00 96.31 83 ASN A C 1
ATOM 625 O O . ASN A 1 83 ? 18.443 -3.424 8.404 1.00 96.31 83 ASN A O 1
ATOM 629 N N . LEU A 1 84 ? 16.495 -4.365 7.829 1.00 95.75 84 LEU A N 1
ATOM 630 C CA . LEU A 1 84 ? 16.376 -3.642 6.563 1.00 95.75 84 LEU A CA 1
ATOM 631 C C . LEU A 1 84 ? 15.605 -2.321 6.728 1.00 95.75 84 LEU A C 1
ATOM 633 O O . LEU A 1 84 ? 14.590 -2.231 7.434 1.00 95.75 84 LEU A O 1
ATOM 637 N N . GLU A 1 85 ? 16.051 -1.281 6.027 1.00 93.88 85 GLU A N 1
ATOM 638 C CA . GLU A 1 85 ? 15.380 0.021 6.021 1.00 93.88 85 GLU A CA 1
ATOM 639 C C . GLU A 1 85 ? 14.007 -0.034 5.343 1.00 93.88 85 GLU A C 1
ATOM 641 O O . GLU A 1 85 ? 13.754 -0.826 4.434 1.00 93.88 85 GLU A O 1
ATOM 646 N N . LYS A 1 86 ? 13.093 0.839 5.776 1.00 94.56 86 LYS A N 1
ATOM 647 C CA . LYS A 1 86 ? 11.754 0.911 5.190 1.00 94.56 86 LYS A CA 1
ATOM 648 C C . LYS A 1 86 ? 11.797 1.666 3.862 1.00 94.56 86 LYS A C 1
ATOM 650 O O . LYS A 1 86 ? 11.825 2.893 3.841 1.00 94.56 86 LYS A O 1
ATOM 655 N N . THR A 1 87 ? 11.703 0.929 2.764 1.00 92.44 87 THR A N 1
ATOM 656 C CA . THR A 1 87 ? 11.506 1.472 1.414 1.00 92.44 87 THR A CA 1
ATOM 657 C C . THR A 1 87 ? 10.482 0.625 0.660 1.00 92.44 87 THR A C 1
ATOM 659 O O . THR A 1 87 ? 10.275 -0.540 0.993 1.00 92.44 87 THR A O 1
ATOM 662 N N . HIS A 1 88 ? 9.833 1.190 -0.365 1.00 90.62 88 HIS A N 1
ATOM 663 C CA . HIS A 1 88 ? 8.773 0.486 -1.099 1.00 90.62 88 HIS A CA 1
ATOM 664 C C . HIS A 1 88 ? 9.233 -0.834 -1.734 1.00 90.62 88 HIS A C 1
ATOM 666 O O . HIS A 1 88 ? 8.489 -1.810 -1.715 1.00 90.62 88 HIS A O 1
ATOM 672 N N . TRP A 1 89 ? 10.450 -0.877 -2.281 1.00 92.38 89 TRP A N 1
ATOM 673 C CA . TRP A 1 89 ? 10.965 -2.076 -2.944 1.00 92.38 89 TRP A CA 1
ATOM 674 C C . TRP A 1 89 ? 11.414 -3.147 -1.938 1.00 92.38 89 TRP A C 1
ATOM 676 O O . TRP A 1 89 ? 11.204 -4.331 -2.190 1.00 92.38 89 TRP A O 1
ATOM 686 N N . ILE A 1 90 ? 11.956 -2.748 -0.778 1.00 94.31 90 ILE A N 1
ATOM 687 C CA . ILE A 1 90 ? 12.283 -3.682 0.313 1.00 94.31 90 ILE A CA 1
ATOM 688 C C . ILE A 1 90 ? 11.000 -4.263 0.905 1.00 94.31 90 ILE A C 1
ATOM 690 O O . ILE A 1 90 ? 10.900 -5.475 1.053 1.00 94.31 90 ILE A O 1
ATOM 694 N N . ASP A 1 91 ? 9.997 -3.427 1.195 1.00 94.75 91 ASP A N 1
ATOM 695 C CA . ASP A 1 91 ? 8.710 -3.900 1.716 1.00 94.75 91 ASP A CA 1
ATOM 696 C C . ASP A 1 91 ? 8.079 -4.924 0.753 1.00 94.75 91 ASP A C 1
ATOM 698 O O . ASP A 1 91 ? 7.548 -5.931 1.212 1.00 94.75 91 ASP A O 1
ATOM 702 N N . ALA A 1 92 ? 8.191 -4.719 -0.567 1.00 92.50 92 ALA A N 1
ATOM 703 C CA . ALA A 1 92 ? 7.725 -5.677 -1.571 1.00 92.50 92 ALA A CA 1
ATOM 704 C C . ALA A 1 92 ? 8.505 -7.006 -1.549 1.00 92.50 92 ALA A C 1
ATOM 706 O O . ALA A 1 92 ? 7.896 -8.068 -1.658 1.00 92.50 92 ALA A O 1
ATOM 707 N N . ALA A 1 93 ? 9.829 -6.962 -1.369 1.00 93.81 93 ALA A N 1
ATOM 708 C CA . ALA A 1 93 ? 10.663 -8.160 -1.246 1.00 93.81 93 ALA A CA 1
ATOM 709 C C . ALA A 1 93 ? 10.431 -8.925 0.073 1.00 93.81 93 ALA A C 1
ATOM 711 O O . ALA A 1 93 ? 10.671 -10.127 0.136 1.00 93.81 93 ALA A O 1
ATOM 712 N N . CYS A 1 94 ? 9.941 -8.244 1.114 1.00 96.31 94 CYS A N 1
ATOM 713 C CA . CYS A 1 94 ? 9.641 -8.823 2.424 1.00 96.31 94 CYS A CA 1
ATOM 714 C C . CYS A 1 94 ? 8.200 -9.356 2.568 1.00 96.31 94 CYS A C 1
ATOM 716 O O . CYS A 1 94 ? 7.767 -9.648 3.687 1.00 96.31 94 CYS A O 1
ATOM 718 N N . VAL A 1 95 ? 7.416 -9.437 1.487 1.00 95.50 95 VAL A N 1
ATOM 719 C CA . VAL A 1 95 ? 6.045 -9.973 1.529 1.00 95.50 95 VAL A CA 1
ATOM 720 C C . VAL A 1 95 ? 6.067 -11.499 1.603 1.00 95.50 95 VAL A C 1
ATOM 722 O O . VAL A 1 95 ? 6.787 -12.150 0.854 1.00 95.50 95 VAL A O 1
ATOM 725 N N . GLY A 1 96 ? 5.191 -12.053 2.445 1.00 95.25 96 GLY A N 1
ATOM 726 C CA . GLY A 1 96 ? 4.942 -13.492 2.509 1.00 95.25 96 GLY A CA 1
ATOM 727 C C . GLY A 1 96 ? 5.689 -14.187 3.641 1.00 95.25 96 GLY A C 1
ATOM 728 O O . GLY A 1 96 ? 6.506 -13.593 4.335 1.00 95.25 96 GLY A O 1
ATOM 729 N N . GLN A 1 97 ? 5.351 -15.444 3.884 1.00 95.12 97 GLN A N 1
ATOM 730 C CA . GLN A 1 97 ? 6.053 -16.294 4.835 1.00 95.12 97 GLN A CA 1
ATOM 731 C C . GLN A 1 97 ? 7.297 -16.922 4.198 1.00 95.12 97 GLN A C 1
ATOM 733 O O . GLN A 1 97 ? 8.259 -17.199 4.907 1.00 95.12 97 GLN A O 1
ATOM 738 N N . SER A 1 98 ? 7.323 -17.094 2.872 1.00 95.06 98 SER A N 1
ATOM 739 C CA . SER A 1 98 ? 8.485 -17.631 2.159 1.00 95.06 98 SER A CA 1
ATOM 740 C C . SER A 1 98 ? 9.601 -16.608 1.915 1.00 95.06 98 SER A C 1
ATOM 742 O O . SER A 1 98 ? 10.484 -16.865 1.099 1.00 95.06 98 SER A O 1
ATOM 744 N N . THR A 1 99 ? 9.569 -15.437 2.564 1.00 95.50 99 THR A N 1
ATOM 745 C CA . THR A 1 99 ? 10.624 -14.422 2.435 1.00 95.50 99 THR A CA 1
ATOM 746 C C . THR A 1 99 ? 11.970 -14.997 2.909 1.00 95.50 99 THR A C 1
ATOM 748 O O . THR A 1 99 ? 12.100 -15.333 4.088 1.00 95.50 99 THR A O 1
ATOM 751 N N . PRO A 1 100 ? 12.994 -15.091 2.040 1.00 95.00 100 PRO A N 1
ATOM 752 C CA . PRO A 1 100 ? 14.318 -15.555 2.437 1.00 95.00 100 PRO A CA 1
ATOM 753 C C . PRO A 1 100 ? 15.125 -14.433 3.108 1.00 95.00 100 PRO A C 1
ATOM 755 O O . PRO A 1 100 ? 14.700 -13.277 3.168 1.00 95.00 100 PRO A O 1
ATOM 758 N N . ILE A 1 101 ? 16.336 -14.760 3.566 1.00 95.75 101 ILE A N 1
ATOM 759 C CA . ILE A 1 101 ? 17.329 -13.743 3.929 1.00 95.75 101 ILE A CA 1
ATOM 760 C C . ILE A 1 101 ? 17.746 -13.009 2.647 1.00 95.75 101 ILE A C 1
ATOM 762 O O . ILE A 1 101 ? 18.310 -13.606 1.729 1.00 95.75 101 ILE A O 1
ATOM 766 N N . LEU A 1 102 ? 17.444 -11.715 2.572 1.00 94.38 102 LEU A N 1
ATOM 767 C CA . LEU A 1 102 ? 17.645 -10.889 1.389 1.00 94.38 102 LEU A CA 1
ATOM 768 C C . LEU A 1 102 ? 19.078 -10.348 1.348 1.00 94.38 102 LEU A C 1
ATOM 770 O O . LEU A 1 102 ? 19.505 -9.598 2.224 1.00 94.38 102 LEU A O 1
ATOM 774 N N . ASN A 1 103 ? 19.812 -10.660 0.279 1.00 93.00 103 ASN A N 1
ATOM 775 C CA . ASN A 1 103 ? 21.074 -9.990 -0.020 1.00 93.00 103 ASN A CA 1
ATOM 776 C C . ASN A 1 103 ? 20.821 -8.783 -0.931 1.00 93.00 103 ASN A C 1
ATOM 778 O O . ASN A 1 103 ? 20.681 -8.923 -2.143 1.00 93.00 103 ASN A O 1
ATOM 782 N N . ILE A 1 104 ? 20.775 -7.592 -0.335 1.00 91.00 104 ILE A N 1
ATOM 783 C CA . ILE A 1 104 ? 20.499 -6.340 -1.051 1.00 91.00 104 ILE A CA 1
ATOM 784 C C . ILE A 1 104 ? 21.755 -5.576 -1.499 1.00 91.00 104 ILE A C 1
ATOM 786 O O . ILE A 1 104 ? 21.655 -4.488 -2.072 1.00 91.00 104 ILE A O 1
ATOM 790 N N . LYS A 1 105 ? 22.956 -6.106 -1.237 1.00 90.19 105 LYS A N 1
ATOM 791 C CA . LYS A 1 105 ? 24.203 -5.417 -1.592 1.00 90.19 105 LYS A CA 1
ATOM 792 C C . LYS A 1 105 ? 24.351 -5.335 -3.111 1.00 90.19 105 LYS A C 1
ATOM 794 O O . LYS A 1 105 ? 24.277 -6.342 -3.805 1.00 90.19 105 LYS A O 1
ATOM 799 N N . GLY A 1 106 ? 24.597 -4.128 -3.620 1.00 88.12 106 GLY A N 1
ATOM 800 C CA . GLY A 1 106 ? 24.825 -3.894 -5.050 1.00 88.12 106 GLY A CA 1
ATOM 801 C C . GLY A 1 106 ? 23.560 -3.869 -5.913 1.00 88.12 106 GLY A C 1
ATOM 802 O O . GLY A 1 106 ? 23.674 -3.784 -7.135 1.00 88.12 106 GLY A O 1
ATOM 803 N N . VAL A 1 107 ? 22.364 -3.898 -5.312 1.00 89.38 107 VAL A N 1
ATOM 804 C CA . VAL A 1 107 ? 21.107 -3.730 -6.051 1.00 89.38 107 VAL A CA 1
ATOM 805 C C . VAL A 1 107 ? 21.043 -2.313 -6.630 1.00 89.38 107 VAL A C 1
ATOM 807 O O . VAL A 1 107 ? 21.019 -1.325 -5.897 1.00 89.38 107 VAL A O 1
ATOM 810 N N . LYS A 1 108 ? 21.003 -2.211 -7.963 1.00 86.69 108 LYS A N 1
ATOM 811 C CA . LYS A 1 108 ? 20.756 -0.955 -8.682 1.00 86.69 108 LYS A CA 1
ATOM 812 C C . LYS A 1 108 ? 19.278 -0.866 -9.033 1.00 86.69 108 LYS A C 1
ATOM 814 O O . LYS A 1 108 ? 18.784 -1.638 -9.850 1.00 86.69 108 LYS A O 1
ATOM 819 N N . LEU A 1 109 ? 18.580 0.073 -8.406 1.00 85.62 109 LEU A N 1
ATOM 820 C CA . LEU A 1 109 ? 17.164 0.302 -8.670 1.00 85.62 109 LEU A CA 1
ATOM 821 C C . LEU A 1 109 ? 16.984 0.992 -10.021 1.00 85.62 109 LEU A C 1
ATOM 823 O O . LEU A 1 109 ? 17.617 2.012 -10.294 1.00 85.62 109 LEU A O 1
ATOM 827 N N . LEU A 1 110 ? 16.073 0.465 -10.837 1.00 85.69 110 LEU A N 1
ATOM 828 C CA . LEU A 1 110 ? 15.566 1.186 -11.994 1.00 85.69 110 LEU A CA 1
ATOM 829 C C . LEU A 1 110 ? 14.523 2.195 -11.505 1.00 85.69 110 LEU A C 1
ATOM 831 O O . LEU A 1 110 ? 13.423 1.821 -11.097 1.00 85.69 110 LEU A O 1
ATOM 835 N N . LEU A 1 111 ? 14.880 3.476 -11.517 1.00 81.94 111 LEU A N 1
ATOM 836 C CA . LEU A 1 111 ? 13.959 4.551 -11.166 1.00 81.94 111 LEU A CA 1
ATOM 837 C C . LEU A 1 111 ? 13.088 4.873 -12.380 1.00 81.94 111 LEU A C 1
ATOM 839 O O . LEU A 1 111 ? 13.551 5.466 -13.350 1.00 81.94 111 LEU A O 1
ATOM 843 N N . ILE A 1 112 ? 11.826 4.457 -12.319 1.00 82.69 112 ILE A N 1
ATOM 844 C CA . ILE A 1 112 ? 10.828 4.745 -13.347 1.00 82.69 112 ILE A CA 1
ATOM 845 C C . ILE A 1 112 ? 9.911 5.845 -12.820 1.00 82.69 112 ILE A C 1
ATOM 847 O O . ILE A 1 112 ? 9.233 5.666 -11.808 1.00 82.69 112 ILE A O 1
ATOM 851 N N . THR A 1 113 ? 9.859 6.970 -13.528 1.00 79.75 113 THR A N 1
ATOM 852 C CA . THR A 1 113 ? 8.922 8.058 -13.233 1.00 79.75 113 THR A CA 1
ATOM 853 C C . THR A 1 113 ? 7.729 7.961 -14.172 1.00 79.75 113 THR A C 1
ATOM 855 O O . THR A 1 113 ? 7.873 8.030 -15.392 1.00 79.75 113 THR A O 1
ATOM 858 N N . ALA A 1 114 ? 6.529 7.824 -13.612 1.00 78.69 114 ALA A N 1
ATOM 859 C CA . ALA A 1 114 ? 5.304 7.928 -14.390 1.00 78.69 114 ALA A CA 1
ATOM 860 C C . ALA A 1 114 ? 4.985 9.411 -14.642 1.00 78.69 114 ALA A C 1
ATOM 862 O O . ALA A 1 114 ? 4.513 10.108 -13.749 1.00 78.69 114 ALA A O 1
ATOM 863 N N . ASN A 1 115 ? 5.185 9.889 -15.872 1.00 78.19 115 ASN A N 1
ATOM 864 C CA . ASN A 1 115 ? 4.882 11.276 -16.268 1.00 78.19 115 ASN A CA 1
ATOM 865 C C . ASN A 1 115 ? 3.375 11.545 -16.494 1.00 78.19 115 ASN A C 1
ATOM 867 O O . ASN A 1 115 ? 2.987 12.588 -17.018 1.00 78.19 115 ASN A O 1
ATOM 871 N N . GLY A 1 116 ? 2.516 10.604 -16.090 1.00 75.94 116 GLY A N 1
ATOM 872 C CA . GLY A 1 116 ? 1.073 10.655 -16.294 1.00 75.94 116 GLY A CA 1
ATOM 873 C C . GLY A 1 116 ? 0.649 10.402 -17.743 1.00 75.94 116 GLY A C 1
ATOM 874 O O . GLY A 1 116 ? 1.454 10.150 -18.637 1.00 75.94 116 GLY A O 1
ATOM 875 N N . HIS A 1 117 ? -0.660 10.466 -17.973 1.00 68.62 117 HIS A N 1
ATOM 876 C CA . HIS A 1 117 ? -1.220 10.495 -19.319 1.00 68.62 117 HIS A CA 1
ATOM 877 C C . HIS A 1 117 ? -1.332 11.953 -19.769 1.00 68.62 117 HIS A C 1
ATOM 879 O O . HIS A 1 117 ? -1.748 12.810 -18.989 1.00 68.62 117 HIS A O 1
ATOM 885 N N . GLY A 1 118 ? -0.989 12.239 -21.029 1.00 72.88 118 GLY A N 1
ATOM 886 C CA . GLY A 1 118 ? -1.180 13.572 -21.602 1.00 72.88 118 GLY A CA 1
ATOM 887 C C . GLY A 1 118 ? -2.624 14.076 -21.448 1.00 72.88 118 GLY A C 1
ATOM 888 O O . GLY A 1 118 ? -3.554 13.308 -21.196 1.00 72.88 118 GLY A O 1
ATOM 889 N N . SER A 1 119 ? -2.835 15.383 -21.613 1.00 75.44 119 SER A N 1
ATOM 890 C CA . SER A 1 119 ? -4.172 15.970 -21.465 1.00 75.44 119 SER A CA 1
ATOM 891 C C . SER A 1 119 ? -5.183 15.337 -22.431 1.00 75.44 119 SER A C 1
ATOM 893 O O . SER A 1 119 ? -4.920 15.213 -23.628 1.00 75.44 119 SER A O 1
ATOM 895 N N . ARG A 1 120 ? -6.367 14.981 -21.913 1.00 77.62 120 ARG A N 1
ATOM 896 C CA . ARG A 1 120 ? -7.521 14.542 -22.721 1.00 77.62 120 ARG A CA 1
ATOM 897 C C . ARG A 1 120 ? -8.246 15.713 -23.399 1.00 77.62 120 ARG A C 1
ATOM 899 O O . ARG A 1 120 ? -9.152 15.497 -24.202 1.00 77.62 120 ARG A O 1
ATOM 906 N N . GLN A 1 121 ? -7.851 16.949 -23.092 1.00 82.06 121 GLN A N 1
ATOM 907 C CA . GLN A 1 121 ? -8.418 18.149 -23.688 1.00 82.06 121 GLN A CA 1
ATOM 908 C C . GLN A 1 121 ? -7.987 18.258 -25.158 1.00 82.06 121 GLN A C 1
ATOM 910 O O . GLN A 1 121 ? -6.845 18.594 -25.466 1.00 82.06 121 GLN A O 1
ATOM 915 N N . SER A 1 122 ? -8.922 17.979 -26.068 1.00 84.62 122 SER A N 1
ATOM 916 C CA . SER A 1 122 ? -8.677 18.001 -27.520 1.00 84.62 122 SER A CA 1
ATOM 917 C C . SER A 1 122 ? -8.763 19.408 -28.129 1.00 84.62 122 SER A C 1
ATOM 919 O O . SER A 1 122 ? -8.329 19.619 -29.258 1.00 84.62 122 SER A O 1
ATOM 921 N N . CYS A 1 123 ? -9.304 20.381 -27.392 1.00 87.31 123 CYS A N 1
ATOM 922 C CA . CYS A 1 123 ? -9.382 21.783 -27.791 1.00 87.31 123 CYS A CA 1
ATOM 923 C C . CYS A 1 123 ? -8.948 22.670 -26.622 1.00 87.31 123 CYS A C 1
ATOM 925 O O . CYS A 1 123 ? -9.544 22.618 -25.544 1.00 87.31 123 CYS A O 1
ATOM 927 N N . ARG A 1 124 ? -7.883 23.446 -26.815 1.00 88.88 124 ARG A N 1
ATOM 928 C CA . ARG A 1 124 ? -7.474 24.496 -25.883 1.00 88.88 124 ARG A CA 1
ATOM 929 C C . ARG A 1 124 ? -8.396 25.690 -26.072 1.00 88.88 124 ARG A C 1
ATOM 931 O O . ARG A 1 124 ? -8.750 26.017 -27.203 1.00 88.88 124 ARG A O 1
ATOM 938 N N . THR A 1 125 ? -8.762 26.315 -24.965 1.00 93.25 125 THR A N 1
ATOM 939 C CA . THR A 1 125 ? -9.596 27.513 -24.946 1.00 93.25 125 THR A CA 1
ATOM 940 C C . THR A 1 125 ? -8.767 28.725 -24.545 1.00 93.25 125 THR A C 1
ATOM 942 O O . THR A 1 125 ? -7.721 28.582 -23.906 1.00 93.25 125 THR A O 1
ATOM 945 N N . ASP A 1 126 ? -9.206 29.918 -24.926 1.00 92.06 126 ASP A N 1
ATOM 946 C CA . ASP A 1 126 ? -8.701 31.156 -24.342 1.00 92.06 126 ASP A CA 1
ATOM 947 C C . ASP A 1 126 ? -9.185 31.328 -22.884 1.00 92.06 126 ASP A C 1
ATOM 949 O O . ASP A 1 126 ? -9.864 30.462 -22.318 1.00 92.06 126 ASP A O 1
ATOM 953 N N . LYS A 1 127 ? -8.839 32.462 -22.263 1.00 92.12 127 LYS A N 1
ATOM 954 C CA . LYS A 1 127 ? -9.253 32.786 -20.886 1.00 92.12 127 LYS A CA 1
ATOM 955 C C . LYS A 1 127 ? -10.770 32.973 -20.716 1.00 92.12 127 LYS A C 1
ATOM 957 O O . LYS A 1 127 ? -11.235 33.016 -19.583 1.00 92.12 127 LYS A O 1
ATOM 962 N N . TYR A 1 128 ? -11.518 33.101 -21.811 1.00 93.94 128 TYR A N 1
ATOM 963 C CA . TYR A 1 128 ? -12.972 33.268 -21.841 1.00 93.94 128 TYR A CA 1
ATOM 964 C C . TYR A 1 128 ? -13.709 31.969 -22.211 1.00 93.94 128 TYR A C 1
ATOM 966 O O . TYR A 1 128 ? -14.936 31.941 -22.209 1.00 93.94 128 TYR A O 1
ATOM 974 N N . GLY A 1 129 ? -12.981 30.883 -22.489 1.00 89.62 129 GLY A N 1
ATOM 975 C CA . GLY A 1 129 ? -13.554 29.583 -22.832 1.00 89.62 129 GLY A CA 1
ATOM 976 C C . GLY A 1 129 ? -13.788 29.364 -24.330 1.00 89.62 129 GLY A C 1
ATOM 977 O O . GLY A 1 129 ? -14.292 28.305 -24.702 1.00 89.62 129 GLY A O 1
ATOM 978 N N . PHE A 1 130 ? -13.393 30.296 -25.203 1.00 92.62 130 PHE A N 1
ATOM 979 C CA . PHE A 1 130 ? -13.543 30.124 -26.649 1.00 92.62 130 PHE A CA 1
ATOM 980 C C . PHE A 1 130 ? -12.439 29.226 -27.226 1.00 92.62 130 PHE A C 1
ATOM 982 O O . PHE A 1 130 ? -11.277 29.366 -26.832 1.00 92.62 130 PHE A O 1
ATOM 989 N N . PRO A 1 131 ? -12.759 28.310 -28.164 1.00 92.56 131 PRO A N 1
ATOM 990 C CA . PRO A 1 131 ? -11.776 27.481 -28.862 1.00 92.56 131 PRO A CA 1
ATOM 991 C C . PRO A 1 131 ? -10.647 28.307 -29.492 1.00 92.56 131 PRO A C 1
ATOM 993 O O . PRO A 1 131 ? -10.897 29.156 -30.341 1.00 92.56 131 PRO A O 1
ATOM 996 N N . SER A 1 132 ? -9.400 28.032 -29.109 1.00 90.75 132 SER A N 1
ATOM 997 C CA . SER A 1 132 ? -8.213 28.717 -29.642 1.00 90.75 132 SER A CA 1
ATOM 998 C C . SER A 1 132 ? -7.305 27.792 -30.450 1.00 90.75 132 SER A C 1
ATOM 1000 O O . SER A 1 132 ? -6.689 28.222 -31.423 1.00 90.75 132 SER A O 1
ATOM 1002 N N . ARG A 1 133 ? -7.212 26.507 -30.077 1.00 88.06 133 ARG A N 1
ATOM 1003 C CA . ARG A 1 133 ? -6.390 25.526 -30.802 1.00 88.06 133 ARG A CA 1
ATOM 1004 C C . ARG A 1 133 ? -6.850 24.092 -30.579 1.00 88.06 133 ARG A C 1
ATOM 1006 O O . ARG A 1 133 ? -6.981 23.647 -29.441 1.00 88.06 133 ARG A O 1
ATOM 1013 N N . HIS A 1 134 ? -6.954 23.320 -31.657 1.00 87.12 134 HIS A N 1
ATOM 1014 C CA . HIS A 1 134 ? -7.139 21.872 -31.571 1.00 87.12 134 HIS A CA 1
ATOM 1015 C C . HIS A 1 134 ? -5.807 21.142 -31.368 1.00 87.12 134 HIS A C 1
ATOM 1017 O O . HIS A 1 134 ? -4.792 21.465 -31.984 1.00 87.12 134 HIS A O 1
ATOM 1023 N N . VAL A 1 135 ? -5.806 20.170 -30.459 1.00 83.56 135 VAL A N 1
ATOM 1024 C CA . VAL A 1 135 ? -4.646 19.336 -30.136 1.00 83.56 135 VAL A CA 1
ATOM 1025 C C . VAL A 1 135 ? -4.746 18.053 -30.966 1.00 83.56 135 VAL A C 1
ATOM 1027 O O . VAL A 1 135 ? -5.707 17.302 -30.775 1.00 83.56 135 VAL A O 1
ATOM 1030 N N . PRO A 1 136 ? -3.790 17.783 -31.876 1.00 80.62 136 PRO A N 1
ATOM 1031 C CA . PRO A 1 136 ? -3.778 16.553 -32.658 1.00 80.62 136 PRO A CA 1
ATOM 1032 C C . PRO A 1 136 ? -3.763 15.306 -31.766 1.00 80.62 136 PRO A C 1
ATOM 1034 O O . PRO A 1 136 ? -3.182 15.296 -30.677 1.00 80.62 136 PRO A O 1
ATOM 1037 N N . ARG A 1 137 ? -4.420 14.243 -32.239 1.00 80.12 137 ARG A N 1
ATOM 1038 C CA . ARG A 1 137 ? -4.415 12.933 -31.569 1.00 80.12 137 ARG A CA 1
ATOM 1039 C C . ARG A 1 137 ? -3.144 12.137 -31.835 1.00 80.12 137 ARG A C 1
ATOM 1041 O O . ARG A 1 137 ? -2.807 11.279 -31.024 1.00 80.12 137 ARG A O 1
ATOM 1048 N N . GLU A 1 138 ? -2.464 12.434 -32.936 1.00 84.69 138 GLU A N 1
ATOM 1049 C CA . GLU A 1 138 ? -1.180 11.842 -33.287 1.00 84.69 138 GLU A CA 1
ATOM 1050 C C . GLU A 1 138 ? -0.141 12.153 -32.201 1.00 84.69 138 GLU A C 1
ATOM 1052 O O . GLU A 1 138 ? -0.064 13.276 -31.702 1.00 84.69 138 GLU A O 1
ATOM 1057 N N . LYS A 1 139 ? 0.587 11.120 -31.765 1.00 79.81 139 LYS A N 1
ATOM 1058 C CA . LYS A 1 139 ? 1.578 11.204 -30.678 1.00 79.81 139 LYS A CA 1
ATOM 1059 C C . LYS A 1 139 ? 3.015 11.057 -31.155 1.00 79.81 139 LYS A C 1
ATOM 1061 O O . LYS A 1 139 ? 3.922 11.427 -30.416 1.00 79.81 139 LYS A O 1
ATOM 1066 N N . ILE A 1 140 ? 3.196 10.526 -32.360 1.00 86.44 140 ILE A N 1
ATOM 1067 C CA . ILE A 1 140 ? 4.495 10.330 -32.987 1.00 86.44 140 ILE A CA 1
ATOM 1068 C C . ILE A 1 140 ? 4.642 11.428 -34.032 1.00 86.44 140 ILE A C 1
ATOM 1070 O O . ILE A 1 140 ? 3.824 11.536 -34.937 1.00 86.44 140 ILE A O 1
ATOM 1074 N N . HIS A 1 141 ? 5.672 12.250 -33.907 1.00 84.31 141 HIS A N 1
ATOM 1075 C CA . HIS A 1 141 ? 5.987 13.300 -34.864 1.00 84.31 141 HIS A CA 1
ATOM 1076 C C . HIS A 1 141 ? 7.415 13.098 -35.350 1.00 84.31 141 HIS A C 1
ATOM 1078 O O . HIS A 1 141 ? 8.332 12.966 -34.545 1.00 84.31 141 HIS A O 1
ATOM 1084 N N . PHE A 1 142 ? 7.607 13.054 -36.671 1.00 86.06 142 PHE A N 1
ATOM 1085 C CA . PHE A 1 142 ? 8.918 12.809 -37.288 1.00 86.06 142 PHE A CA 1
ATOM 1086 C C . PHE A 1 142 ? 9.602 11.515 -36.803 1.00 86.06 142 PHE A C 1
ATOM 1088 O O . PHE A 1 142 ? 10.824 11.440 -36.759 1.00 86.06 142 PHE A O 1
ATOM 1095 N N . GLY A 1 143 ? 8.813 10.503 -36.422 1.00 88.50 143 GLY A N 1
ATOM 1096 C CA . GLY A 1 143 ? 9.317 9.238 -35.876 1.00 88.50 143 GLY A CA 1
ATOM 1097 C C . GLY A 1 143 ? 9.666 9.265 -34.385 1.00 88.50 143 GLY A C 1
ATOM 1098 O O . GLY A 1 143 ? 10.103 8.245 -33.870 1.00 88.50 143 GLY A O 1
ATOM 1099 N N . PHE A 1 144 ? 9.439 10.386 -33.694 1.00 86.12 144 PHE A N 1
ATOM 1100 C CA . PHE A 1 144 ? 9.703 10.545 -32.263 1.00 86.12 144 PHE A CA 1
ATOM 1101 C C . PHE A 1 144 ? 8.410 10.716 -31.466 1.00 86.12 144 PHE A C 1
ATOM 1103 O O . PHE A 1 144 ? 7.474 11.383 -31.911 1.00 86.12 144 PHE A O 1
ATOM 1110 N N . GLN A 1 145 ? 8.375 10.179 -30.253 1.00 86.56 145 GLN A N 1
ATOM 1111 C CA . GLN A 1 145 ? 7.325 10.416 -29.263 1.00 86.56 145 GLN A CA 1
ATOM 1112 C C . GLN A 1 145 ? 7.909 10.927 -27.940 1.00 86.56 145 GLN A C 1
ATOM 1114 O O . GLN A 1 145 ? 9.106 10.857 -27.670 1.00 86.56 145 GLN A O 1
ATOM 1119 N N . THR A 1 146 ? 7.041 11.468 -27.084 1.00 76.50 146 THR A N 1
ATOM 1120 C CA . THR A 1 146 ? 7.440 11.9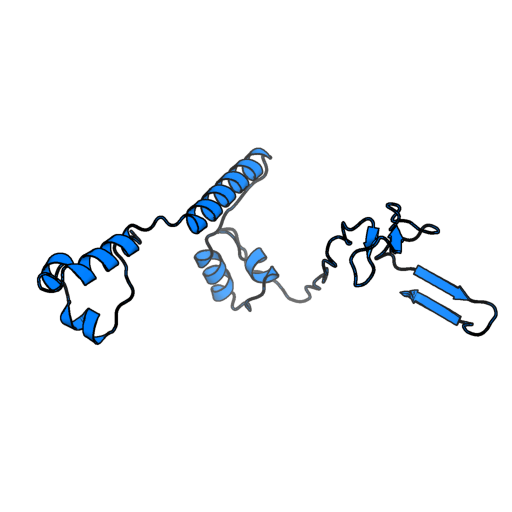16 -25.745 1.00 76.50 146 THR A CA 1
ATOM 1121 C C . THR A 1 146 ? 8.028 10.757 -24.938 1.00 76.50 146 THR A C 1
ATOM 1123 O O . THR A 1 146 ? 7.332 9.779 -24.678 1.00 76.50 146 THR A O 1
ATOM 1126 N N . GLY A 1 147 ? 9.274 10.913 -24.488 1.00 78.31 147 GLY A N 1
ATOM 1127 C CA . GLY A 1 147 ? 10.002 9.914 -23.701 1.00 78.31 147 GLY A CA 1
ATOM 1128 C C . GLY A 1 147 ? 11.062 9.144 -24.487 1.00 78.31 147 GLY A C 1
ATOM 1129 O O . GLY A 1 147 ? 11.856 8.442 -23.864 1.00 78.31 147 GLY A O 1
ATOM 1130 N N . ASP A 1 148 ? 11.111 9.293 -25.813 1.00 86.31 148 ASP A N 1
ATOM 1131 C CA . ASP A 1 148 ? 12.212 8.752 -26.606 1.00 86.31 148 ASP A CA 1
ATOM 1132 C C . ASP A 1 148 ? 13.503 9.527 -26.323 1.00 86.31 148 ASP A C 1
ATOM 1134 O O . ASP A 1 148 ? 13.484 10.754 -26.225 1.00 86.31 148 ASP A O 1
ATOM 1138 N N . ILE A 1 149 ? 14.622 8.802 -26.250 1.00 86.19 149 ILE A N 1
ATOM 1139 C CA . ILE A 1 149 ? 15.961 9.393 -26.215 1.00 86.19 149 ILE A CA 1
ATOM 1140 C C . ILE A 1 149 ? 16.409 9.604 -27.662 1.00 86.19 149 ILE A C 1
ATOM 1142 O O . ILE A 1 149 ? 16.571 8.640 -28.414 1.00 86.19 149 ILE A O 1
ATOM 1146 N N . ALA A 1 150 ? 16.630 10.853 -28.056 1.00 88.56 150 ALA A N 1
ATOM 1147 C CA . ALA A 1 150 ? 17.025 11.234 -29.404 1.00 88.56 150 ALA A CA 1
ATOM 1148 C C . ALA A 1 150 ? 18.432 11.844 -29.428 1.00 88.56 150 ALA A C 1
ATOM 1150 O O . ALA A 1 150 ? 18.854 12.548 -28.513 1.00 88.56 150 ALA A O 1
ATOM 1151 N N . LYS A 1 151 ? 19.161 11.609 -30.526 1.00 90.56 151 LYS A N 1
ATOM 1152 C CA . LYS A 1 151 ? 20.429 12.281 -30.829 1.00 90.56 151 LYS A CA 1
ATOM 1153 C C . LYS A 1 151 ? 20.228 13.221 -32.012 1.00 90.56 151 LYS A C 1
ATOM 1155 O O . LYS A 1 151 ? 20.053 12.764 -33.138 1.00 90.56 151 LYS A O 1
ATOM 1160 N N . ALA A 1 152 ? 20.302 14.524 -31.770 1.00 89.06 152 ALA A N 1
ATOM 1161 C CA . ALA A 1 152 ? 20.248 15.541 -32.813 1.00 89.06 152 ALA A CA 1
ATOM 1162 C C . ALA A 1 152 ? 21.664 16.015 -33.159 1.00 89.06 152 ALA A C 1
ATOM 1164 O O . ALA A 1 152 ? 22.384 16.501 -32.288 1.00 89.06 152 ALA A O 1
ATOM 1165 N N . VAL A 1 153 ? 22.059 15.894 -34.429 1.00 93.19 153 VAL A N 1
ATOM 1166 C CA . VAL A 1 153 ? 23.331 16.416 -34.954 1.00 93.19 153 VAL A CA 1
ATOM 1167 C C . VAL A 1 153 ? 23.019 17.609 -35.851 1.00 93.19 153 VAL A C 1
ATOM 1169 O O . VAL A 1 153 ? 22.486 17.446 -36.945 1.00 93.19 153 VAL A O 1
ATOM 1172 N N . VAL A 1 154 ? 23.324 18.814 -35.377 1.00 92.50 154 VAL A N 1
ATOM 1173 C CA . VAL A 1 154 ? 23.039 20.065 -36.087 1.00 92.50 154 VAL A CA 1
ATOM 1174 C C . VAL A 1 154 ? 24.321 20.570 -36.742 1.00 92.50 154 VAL A C 1
ATOM 1176 O O . VAL A 1 154 ? 25.272 20.935 -36.052 1.00 92.50 154 VAL A O 1
ATOM 1179 N N . THR A 1 155 ? 24.344 20.591 -38.075 1.00 94.69 155 THR A N 1
ATOM 1180 C CA . THR A 1 155 ? 25.538 20.890 -38.886 1.00 94.69 155 THR A CA 1
ATOM 1181 C C . THR A 1 155 ? 25.664 22.356 -39.311 1.00 94.69 155 THR A C 1
ATOM 1183 O O . THR A 1 155 ? 26.744 22.768 -39.722 1.00 94.69 155 THR A O 1
ATOM 1186 N N . ALA A 1 156 ? 24.602 23.163 -39.196 1.00 91.19 156 ALA A N 1
ATOM 1187 C CA . ALA A 1 156 ? 24.603 24.576 -39.586 1.00 91.19 156 ALA A CA 1
ATOM 1188 C C . ALA A 1 156 ? 23.662 25.436 -38.718 1.00 91.19 156 ALA A C 1
ATOM 1190 O O . ALA A 1 156 ? 22.719 24.936 -38.104 1.00 91.19 156 ALA A O 1
ATOM 1191 N N . GLY A 1 157 ? 23.897 26.754 -38.695 1.00 92.56 157 GLY A N 1
ATOM 1192 C CA . GLY A 1 157 ? 23.063 27.741 -37.997 1.00 92.56 157 GLY A CA 1
ATOM 1193 C C . GLY A 1 157 ? 23.509 28.066 -36.564 1.00 92.56 157 GLY A C 1
ATOM 1194 O O . GLY A 1 157 ? 24.619 27.766 -36.142 1.00 92.56 157 GLY A O 1
ATOM 1195 N N . LYS A 1 158 ? 22.636 28.719 -35.786 1.00 91.38 158 LYS A N 1
ATOM 1196 C CA . LYS A 1 158 ? 22.978 29.244 -34.444 1.00 91.38 158 LYS A CA 1
ATOM 1197 C C . LYS A 1 158 ? 23.176 28.158 -33.371 1.00 91.38 158 LYS A C 1
ATOM 1199 O O . LYS A 1 158 ? 23.756 28.430 -32.325 1.00 91.38 158 LYS A O 1
ATOM 1204 N N . LYS A 1 159 ? 22.653 26.949 -33.589 1.00 90.25 159 LYS A N 1
ATOM 1205 C CA . LYS A 1 159 ? 22.659 25.835 -32.622 1.00 90.25 159 LYS A CA 1
ATOM 1206 C C . LYS A 1 159 ? 23.476 24.646 -33.138 1.00 90.25 159 LYS A C 1
ATOM 1208 O O . LYS A 1 159 ? 23.022 23.515 -33.044 1.00 90.25 159 LYS A O 1
ATOM 1213 N N . ILE A 1 160 ? 24.644 24.906 -33.732 1.00 93.50 160 ILE A N 1
ATOM 1214 C CA . ILE A 1 160 ? 25.564 23.848 -34.180 1.00 93.50 160 ILE A CA 1
ATOM 1215 C C . ILE A 1 160 ? 26.018 23.026 -32.969 1.00 93.50 160 ILE A C 1
ATOM 1217 O O . ILE A 1 160 ? 26.439 23.586 -31.956 1.00 93.50 160 ILE A O 1
ATOM 1221 N N . GLY A 1 161 ? 25.930 21.701 -33.081 1.00 93.56 161 GLY A N 1
ATOM 1222 C CA . GLY A 1 161 ? 26.307 20.786 -32.009 1.00 93.56 161 GLY A CA 1
ATOM 1223 C C . GLY A 1 161 ? 25.601 19.436 -32.079 1.00 93.56 161 GLY A C 1
ATOM 1224 O O . GLY A 1 161 ? 24.708 19.213 -32.896 1.00 93.56 161 GLY A O 1
ATOM 1225 N N . THR A 1 162 ? 26.025 18.525 -31.202 1.00 95.06 162 THR A N 1
ATOM 1226 C CA . THR A 1 162 ? 25.345 17.246 -30.966 1.00 95.06 162 THR A CA 1
ATOM 1227 C C . THR A 1 162 ? 24.633 17.301 -29.622 1.00 95.06 162 THR A C 1
ATOM 1229 O O . THR A 1 162 ? 25.266 17.563 -28.603 1.00 95.06 162 THR A O 1
ATOM 1232 N N . TYR A 1 163 ? 23.333 17.027 -29.624 1.00 90.50 163 TYR A N 1
ATOM 1233 C CA . TYR A 1 163 ? 22.481 17.033 -28.439 1.00 90.50 163 TYR A CA 1
ATOM 1234 C C . TYR A 1 163 ? 21.888 15.641 -28.243 1.00 90.50 163 TYR A C 1
ATOM 1236 O O . TYR A 1 163 ? 21.419 15.039 -29.208 1.00 90.50 163 TYR A O 1
ATOM 1244 N N . VAL A 1 164 ? 21.927 15.131 -27.014 1.00 89.94 164 VAL A N 1
ATOM 1245 C CA . VAL A 1 164 ? 21.313 13.854 -26.632 1.00 89.94 164 VAL A CA 1
ATOM 1246 C C . VAL A 1 164 ? 20.403 14.110 -25.442 1.00 89.94 164 VAL A C 1
ATOM 1248 O O . VAL A 1 164 ? 20.838 14.752 -24.483 1.00 89.94 164 VAL A O 1
ATOM 1251 N N . GLY A 1 165 ? 19.163 13.634 -25.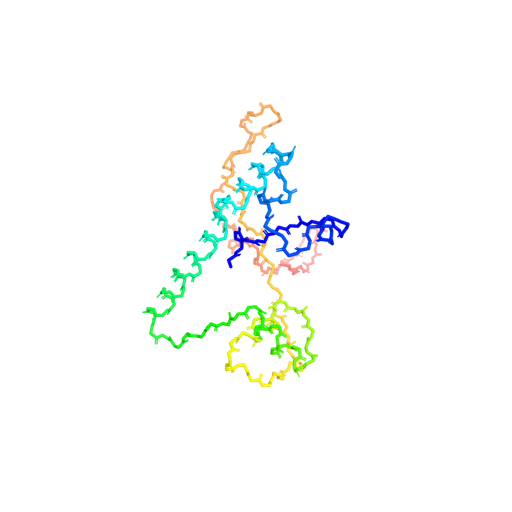512 1.00 79.31 165 GLY A N 1
ATOM 1252 C CA . GLY A 1 165 ? 18.163 13.778 -24.455 1.00 79.31 165 GLY A CA 1
ATOM 1253 C C . GLY A 1 165 ? 16.893 13.016 -24.759 1.00 79.31 165 GLY A C 1
ATOM 1254 O O . GLY A 1 165 ? 16.727 12.627 -25.935 1.00 79.31 165 GLY A O 1
#

Secondary structure (DSSP, 8-state):
-GGG-----HHHHHHHTTS-HHHHTTT-HHHHHHHHHHHT---HHHHHHHHHHHHHHHHHHHT-S------HHHHHHHHHHTT----HHHHHHT-SS-------TT----------PPP--SEEE-TTS-EEEEPPS---BTTB-TT---EEEE-SSTT-EEEE-

Sequence (165 aa):
SITNLTLSCEKCNTKKGTKDIKDFLKKDPSKLEKILKQAKRPLADAAAVNTTRTALLKVLKATGLPVETGSGGLTKFNRSEQNLEKTHWIDAACVGQSTPILNIKGVKLLLITANGHGSRQSCRTDKYGFPSRHVPREKIHFGFQTGDIAKAVVTAGKKIGTYVG

Foldseek 3Di:
DQLPDDDDDPVLCVQCPPPDLCVVCVVPVVVVVVSNCVSPDDPVVVVVVVVVVVVVVVVVVVVVDDDFFADLVQLVVQCVVLVHDDDPVSSVLSGGPPRDNDDCPPDDDDDDDDPDDPDPPQFDADPVRHGDDGDDPDQADPNDGPPDWDWDQDCDDDDHDIDTD

Radius of gyration: 28.97 Å; chains: 1; bounding box: 55×54×75 Å

pLDDT: mean 90.4, std 5.96, range [67.56, 97.94]